Protein AF-A0A0R0CE69-F1 (afdb_monomer_lite)

Structure (mmCIF, N/CA/C/O backbone):
data_AF-A0A0R0CE69-F1
#
_entry.id   AF-A0A0R0CE69-F1
#
loop_
_atom_site.group_PDB
_atom_site.id
_atom_site.type_symbol
_atom_site.label_atom_id
_atom_site.label_alt_id
_atom_site.label_comp_id
_atom_site.label_asym_id
_atom_site.label_entity_id
_atom_site.label_seq_id
_atom_site.pdbx_PDB_ins_code
_atom_site.Cartn_x
_atom_site.Cartn_y
_atom_site.Cartn_z
_atom_site.occupancy
_atom_site.B_iso_or_equiv
_atom_site.auth_seq_id
_atom_site.auth_comp_id
_atom_site.auth_asym_id
_atom_site.auth_atom_id
_atom_site.pdbx_PDB_model_num
ATOM 1 N N . MET A 1 1 ? 18.130 2.309 -22.240 1.00 61.78 1 MET A N 1
ATOM 2 C CA . MET A 1 1 ? 17.320 1.311 -21.512 1.00 61.78 1 MET A CA 1
ATOM 3 C C . MET A 1 1 ? 15.875 1.710 -21.762 1.00 61.78 1 MET A C 1
ATOM 5 O O . MET A 1 1 ? 15.618 2.904 -21.704 1.00 61.78 1 MET A O 1
ATOM 9 N N . ASP A 1 2 ? 14.990 0.799 -22.165 1.00 69.19 2 ASP A N 1
ATOM 10 C CA . ASP A 1 2 ? 13.578 1.152 -22.371 1.00 69.19 2 ASP A CA 1
ATOM 11 C C . ASP A 1 2 ? 12.961 1.467 -21.002 1.00 69.19 2 ASP A C 1
ATOM 13 O O . ASP A 1 2 ? 12.878 0.589 -20.149 1.00 69.19 2 ASP A O 1
ATOM 17 N N . GLU A 1 3 ? 12.628 2.732 -20.751 1.00 81.56 3 GLU A N 1
ATOM 18 C CA . GLU A 1 3 ? 12.020 3.177 -19.492 1.00 81.56 3 GLU A CA 1
ATOM 19 C C . GLU A 1 3 ? 10.500 2.952 -19.477 1.00 81.56 3 GLU A C 1
ATOM 21 O O . GLU A 1 3 ? 9.855 3.176 -18.452 1.00 81.56 3 GLU A O 1
ATOM 26 N N . GLY A 1 4 ? 9.908 2.472 -20.580 1.00 86.62 4 GLY A N 1
ATOM 27 C CA . GLY A 1 4 ? 8.468 2.262 -20.715 1.00 86.62 4 GLY A CA 1
ATOM 28 C C . GLY A 1 4 ? 7.889 1.336 -19.643 1.00 86.62 4 GLY A C 1
ATOM 29 O O . GLY A 1 4 ? 6.853 1.650 -19.056 1.00 86.62 4 GLY A O 1
ATOM 30 N N . TRP A 1 5 ? 8.591 0.250 -19.301 1.00 87.25 5 TRP A N 1
ATOM 31 C CA . TRP A 1 5 ? 8.167 -0.662 -18.228 1.00 87.25 5 TRP A CA 1
ATOM 32 C C . TRP A 1 5 ? 8.233 -0.004 -16.842 1.00 87.25 5 TRP A C 1
ATOM 34 O O . TRP A 1 5 ? 7.378 -0.262 -15.996 1.00 87.25 5 TRP A O 1
ATOM 44 N N . LEU A 1 6 ? 9.208 0.883 -16.611 1.00 89.00 6 LEU A N 1
ATOM 45 C CA . LEU A 1 6 ? 9.363 1.601 -15.347 1.00 89.00 6 LEU A CA 1
ATOM 46 C C . LEU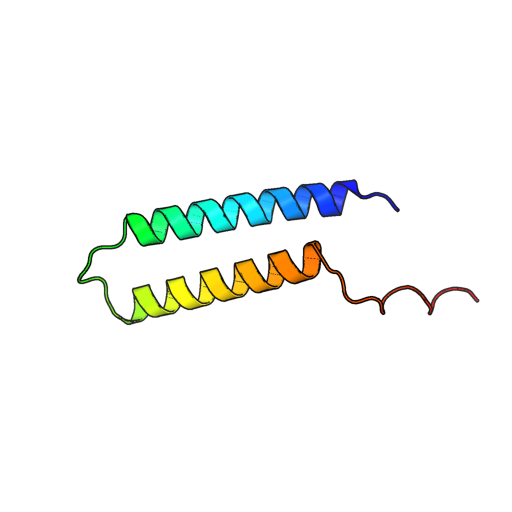 A 1 6 ? 8.266 2.659 -15.190 1.00 89.00 6 LEU A C 1
ATOM 48 O O . LEU A 1 6 ? 7.711 2.822 -14.105 1.00 89.00 6 LEU A O 1
ATOM 52 N N . HIS A 1 7 ? 7.918 3.353 -16.275 1.00 89.19 7 HIS A N 1
ATOM 53 C CA . HIS A 1 7 ? 6.780 4.269 -16.310 1.00 89.19 7 HIS A CA 1
ATOM 54 C C . HIS A 1 7 ? 5.449 3.545 -16.086 1.00 89.19 7 HIS A C 1
ATOM 56 O O . HIS A 1 7 ? 4.656 3.998 -15.262 1.00 89.19 7 HIS A O 1
ATOM 62 N N . ALA A 1 8 ? 5.225 2.407 -16.748 1.00 91.88 8 ALA A N 1
ATOM 63 C CA . ALA A 1 8 ? 4.037 1.586 -16.524 1.00 91.88 8 ALA A CA 1
ATOM 64 C C . ALA A 1 8 ? 3.939 1.142 -15.055 1.00 91.88 8 ALA A C 1
ATOM 66 O O . ALA A 1 8 ? 2.912 1.349 -14.415 1.00 91.88 8 ALA A O 1
ATOM 67 N N . LEU A 1 9 ? 5.037 0.650 -14.475 1.00 91.25 9 LEU A N 1
ATOM 68 C CA . LEU A 1 9 ? 5.077 0.236 -13.073 1.00 91.25 9 LEU A CA 1
ATOM 69 C C . LEU A 1 9 ? 4.813 1.396 -12.097 1.00 91.25 9 LEU A C 1
ATOM 71 O O . LEU A 1 9 ? 4.108 1.220 -11.106 1.00 91.25 9 LEU A O 1
ATOM 75 N N . ARG A 1 10 ? 5.336 2.599 -12.373 1.00 92.69 10 ARG A N 1
ATOM 76 C CA . ARG A 1 10 ? 5.030 3.810 -11.585 1.00 92.69 10 ARG A CA 1
ATOM 77 C C . ARG A 1 10 ? 3.545 4.154 -11.627 1.00 92.69 10 ARG A C 1
ATOM 79 O O . ARG A 1 10 ? 2.994 4.548 -10.601 1.00 92.69 10 ARG A O 1
ATOM 86 N N . ASN A 1 11 ? 2.908 4.006 -12.786 1.00 94.56 11 ASN A N 1
ATOM 87 C CA . ASN A 1 11 ? 1.480 4.266 -12.936 1.00 94.56 11 ASN A CA 1
ATOM 88 C C . ASN A 1 11 ? 0.647 3.264 -12.130 1.00 94.56 11 ASN A C 1
ATOM 90 O O . ASN A 1 11 ? -0.224 3.689 -11.373 1.00 94.56 11 ASN A O 1
ATOM 94 N N . GLU A 1 12 ? 0.964 1.970 -12.211 1.00 95.81 12 GLU A N 1
ATOM 95 C CA . GLU A 1 12 ? 0.288 0.937 -11.415 1.00 95.81 12 GLU A CA 1
ATOM 96 C C . GLU A 1 12 ? 0.448 1.179 -9.905 1.00 95.81 12 GLU A C 1
ATOM 98 O O . GLU A 1 12 ? -0.524 1.131 -9.154 1.00 95.81 12 GLU A O 1
ATOM 103 N N . LEU A 1 13 ? 1.654 1.534 -9.445 1.00 95.44 13 LEU A N 1
ATOM 104 C CA . LEU A 1 13 ? 1.891 1.862 -8.033 1.00 95.44 13 LEU A CA 1
ATOM 105 C C . LEU A 1 13 ? 1.119 3.105 -7.577 1.00 95.44 13 LEU A C 1
ATOM 107 O O . LEU A 1 13 ? 0.590 3.123 -6.467 1.00 95.44 13 LEU A O 1
ATOM 111 N N . ASN A 1 14 ? 1.006 4.128 -8.426 1.00 94.31 14 ASN A N 1
ATOM 112 C CA . ASN A 1 14 ? 0.178 5.294 -8.125 1.00 94.31 14 ASN A CA 1
ATOM 113 C C . ASN A 1 14 ? -1.303 4.913 -7.984 1.00 94.31 14 ASN A C 1
ATOM 115 O O . ASN A 1 14 ? -1.956 5.383 -7.055 1.00 94.31 14 ASN A O 1
ATOM 119 N N . LEU A 1 15 ? -1.827 4.050 -8.862 1.00 97.19 15 LEU A N 1
ATOM 120 C CA . LEU A 1 15 ? -3.207 3.563 -8.771 1.00 97.19 15 LEU A CA 1
ATOM 121 C C . LEU A 1 15 ? -3.444 2.768 -7.483 1.00 97.19 15 LEU A C 1
ATOM 123 O O . LEU A 1 15 ? -4.441 2.997 -6.801 1.00 97.19 15 LEU A O 1
ATOM 127 N N . ILE A 1 16 ? -2.508 1.890 -7.112 1.00 96.62 16 ILE A N 1
ATOM 128 C CA . ILE A 1 16 ? -2.564 1.131 -5.855 1.00 96.62 16 ILE A CA 1
ATOM 129 C C . ILE A 1 16 ? -2.590 2.079 -4.651 1.00 96.62 16 ILE A C 1
ATOM 131 O O . ILE A 1 16 ? -3.441 1.923 -3.776 1.00 96.62 16 ILE A O 1
ATOM 135 N N . ASN A 1 17 ? -1.718 3.091 -4.621 1.00 95.75 17 ASN A N 1
ATOM 136 C CA . ASN A 1 17 ? -1.683 4.077 -3.538 1.00 95.75 17 ASN A CA 1
ATOM 137 C C . ASN A 1 17 ? -3.003 4.849 -3.420 1.00 95.75 17 ASN A C 1
ATOM 139 O O . ASN A 1 17 ? -3.534 4.994 -2.321 1.00 95.75 17 ASN A O 1
ATOM 143 N N . VAL A 1 18 ? -3.574 5.295 -4.544 1.00 96.81 18 VAL A N 1
ATOM 144 C CA . VAL A 1 18 ? -4.893 5.949 -4.552 1.00 96.81 18 VAL A CA 1
ATOM 145 C C . VAL A 1 18 ? -5.970 5.005 -4.014 1.00 96.81 18 VAL A C 1
ATOM 147 O O . VAL A 1 18 ? -6.762 5.411 -3.165 1.00 96.81 18 VAL A O 1
ATOM 150 N N . GLY A 1 19 ? -5.973 3.739 -4.439 1.00 96.88 19 GLY A N 1
ATOM 151 C CA . GLY A 1 19 ? -6.911 2.730 -3.947 1.00 96.88 19 GLY A CA 1
ATOM 152 C C . GLY A 1 19 ? -6.806 2.497 -2.437 1.00 96.88 19 GLY A C 1
ATOM 153 O O . GLY A 1 19 ? -7.826 2.464 -1.753 1.00 96.88 19 GLY A O 1
ATOM 154 N N . ILE A 1 20 ? -5.590 2.401 -1.894 1.00 96.25 20 ILE A N 1
ATOM 155 C CA . ILE A 1 20 ? -5.342 2.247 -0.450 1.00 96.25 20 ILE A CA 1
ATOM 156 C C . ILE A 1 20 ? -5.859 3.463 0.328 1.00 96.25 20 ILE A C 1
ATOM 158 O O . ILE A 1 20 ? -6.538 3.292 1.342 1.00 96.25 20 ILE A O 1
ATOM 162 N N . ILE A 1 21 ? -5.601 4.680 -0.163 1.00 95.06 21 ILE A N 1
ATOM 163 C CA . ILE A 1 21 ? -6.107 5.915 0.452 1.00 95.06 21 ILE A CA 1
ATOM 164 C C . ILE A 1 21 ? -7.638 5.903 0.471 1.00 95.06 21 ILE A C 1
ATOM 166 O O . ILE A 1 21 ? -8.238 6.132 1.520 1.00 95.06 21 ILE A O 1
ATOM 170 N N . MET A 1 22 ? -8.275 5.579 -0.658 1.00 96.81 22 MET A N 1
ATOM 171 C CA . MET A 1 22 ? -9.734 5.481 -0.743 1.00 96.81 22 MET A CA 1
ATOM 172 C C . MET A 1 22 ? -10.281 4.461 0.259 1.00 96.81 22 MET A C 1
ATOM 174 O O . MET A 1 22 ? -11.182 4.792 1.031 1.00 96.81 22 MET A O 1
ATOM 178 N N . LEU A 1 23 ? -9.691 3.264 0.316 1.00 94.56 23 LEU A N 1
ATOM 179 C CA . LEU A 1 23 ? -10.077 2.227 1.272 1.00 94.56 23 LEU A CA 1
ATOM 180 C C . LEU A 1 23 ? -9.969 2.724 2.714 1.00 94.56 23 LEU A C 1
ATOM 182 O O . LEU A 1 23 ? -10.931 2.569 3.465 1.00 94.56 23 LEU A O 1
ATOM 186 N N . ARG A 1 24 ? -8.869 3.392 3.085 1.00 93.19 24 ARG A N 1
ATOM 187 C CA . ARG A 1 24 ? -8.700 3.936 4.439 1.00 93.19 24 ARG A CA 1
ATOM 188 C C . ARG A 1 24 ? -9.747 4.990 4.766 1.00 93.19 24 ARG A C 1
ATOM 190 O O . ARG A 1 24 ? -10.321 4.954 5.846 1.00 93.19 24 ARG A O 1
ATOM 197 N N . THR A 1 25 ? -10.021 5.900 3.836 1.00 93.81 25 THR A N 1
ATOM 198 C CA . THR A 1 25 ? -11.029 6.951 4.046 1.00 93.81 25 THR A CA 1
ATOM 199 C C . THR A 1 25 ? -12.455 6.408 4.118 1.00 93.81 25 THR A C 1
ATOM 201 O O . THR A 1 25 ? -13.304 7.015 4.761 1.00 93.81 25 THR A O 1
ATOM 204 N N . SER A 1 26 ? -12.718 5.266 3.478 1.00 94.12 26 SER A N 1
ATOM 205 C CA . SER A 1 26 ? -14.017 4.587 3.515 1.00 94.12 26 SER A CA 1
ATOM 206 C C . SER A 1 26 ? -14.179 3.629 4.69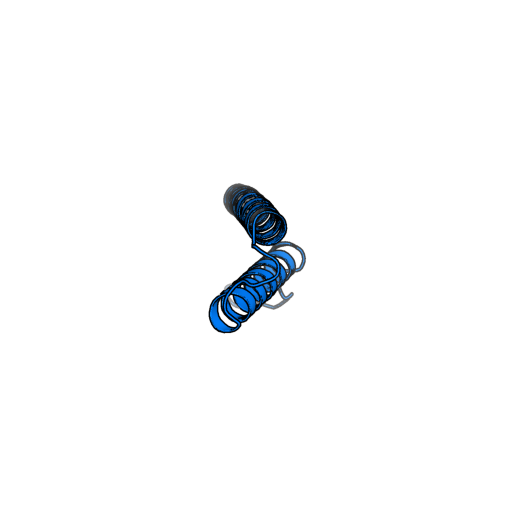7 1.00 94.12 26 SER A C 1
ATOM 208 O O . SER A 1 26 ? -15.278 3.126 4.928 1.00 94.12 26 SER A O 1
ATOM 210 N N . MET A 1 27 ? -13.094 3.341 5.422 1.00 93.19 27 MET A N 1
ATOM 211 C CA . MET A 1 27 ? -13.104 2.363 6.499 1.00 93.19 27 MET A CA 1
ATOM 212 C C . MET A 1 27 ? -13.857 2.927 7.717 1.00 93.19 27 MET A C 1
ATOM 214 O O . MET A 1 27 ? -13.558 4.042 8.152 1.00 93.19 27 MET A O 1
ATOM 218 N N . PRO A 1 28 ? -14.819 2.178 8.286 1.00 92.12 28 PRO A N 1
ATOM 219 C CA . PRO A 1 28 ? -15.496 2.583 9.512 1.00 92.12 28 PRO A CA 1
ATOM 220 C C . PRO A 1 28 ? -14.513 2.760 10.676 1.00 92.12 28 PRO A C 1
ATOM 222 O O . PRO A 1 28 ? -13.529 2.029 10.780 1.00 92.12 28 PRO A O 1
ATOM 225 N N . ILE A 1 29 ? -14.808 3.692 11.588 1.00 87.94 29 ILE A N 1
ATOM 226 C CA . ILE A 1 29 ? -14.008 3.921 12.808 1.00 87.94 29 ILE A CA 1
ATOM 227 C C . ILE A 1 29 ? -13.928 2.661 13.687 1.00 87.94 29 ILE A C 1
ATOM 229 O O . ILE A 1 29 ? -12.944 2.460 14.393 1.00 87.94 29 ILE A O 1
ATOM 233 N N . ASP A 1 30 ? -14.947 1.807 13.633 1.00 93.12 30 ASP A N 1
ATOM 234 C CA . ASP A 1 30 ? -15.070 0.552 14.373 1.00 93.12 30 ASP A CA 1
ATOM 235 C C . ASP A 1 30 ? -14.666 -0.684 13.550 1.00 93.12 30 ASP A C 1
ATOM 237 O O . ASP A 1 30 ? -14.981 -1.814 13.927 1.00 93.12 30 ASP A O 1
ATOM 241 N N . ALA A 1 31 ? -13.959 -0.497 12.429 1.00 93.12 31 ALA A N 1
ATOM 242 C CA . ALA A 1 31 ? -13.480 -1.611 11.623 1.00 93.12 31 ALA A CA 1
ATOM 243 C C . ALA A 1 31 ? -12.621 -2.586 12.456 1.00 93.12 31 ALA A C 1
ATOM 245 O O . ALA A 1 31 ? -11.834 -2.140 13.299 1.00 93.12 31 ALA A O 1
ATOM 246 N N . PRO A 1 32 ? -12.705 -3.907 12.201 1.00 95.50 32 PRO A N 1
ATOM 247 C CA . PRO A 1 32 ? -11.909 -4.899 12.918 1.00 95.50 32 PRO A CA 1
ATOM 248 C C . PRO A 1 32 ? -10.412 -4.574 12.893 1.00 95.50 32 PRO A C 1
ATOM 250 O O . PRO A 1 32 ? -9.881 -4.128 11.870 1.00 95.50 32 PRO A O 1
ATOM 253 N N . ALA A 1 33 ? -9.715 -4.840 13.999 1.00 94.69 33 ALA A N 1
ATOM 254 C CA . ALA A 1 33 ? -8.284 -4.561 14.124 1.00 94.69 33 ALA A CA 1
ATOM 255 C C . ALA A 1 33 ? -7.459 -5.278 13.039 1.00 94.69 33 ALA A C 1
ATOM 257 O O . ALA A 1 33 ? -6.477 -4.738 12.536 1.00 94.69 33 ALA A O 1
ATOM 258 N N . GLU A 1 34 ? -7.887 -6.469 12.618 1.00 95.81 34 GLU A N 1
ATOM 259 C CA . GLU A 1 34 ? -7.265 -7.229 11.536 1.00 95.81 34 GLU A CA 1
ATOM 260 C C . GLU A 1 34 ? -7.384 -6.520 10.182 1.00 95.81 34 GLU A C 1
ATOM 262 O O . GLU A 1 34 ? -6.443 -6.561 9.389 1.00 95.81 34 GLU A O 1
ATOM 267 N N . ALA A 1 35 ? -8.511 -5.850 9.920 1.00 94.12 35 ALA A N 1
ATOM 268 C CA . ALA A 1 35 ? -8.723 -5.092 8.690 1.00 94.12 35 ALA A CA 1
ATOM 269 C C . ALA A 1 35 ? -7.841 -3.836 8.655 1.00 94.12 35 ALA A C 1
ATOM 271 O O . ALA A 1 35 ? -7.217 -3.554 7.630 1.00 94.12 35 ALA A O 1
ATOM 272 N N . GLN A 1 36 ? -7.725 -3.138 9.789 1.00 93.88 36 GLN A N 1
ATOM 273 C CA . GLN A 1 36 ? -6.814 -2.001 9.940 1.00 93.88 36 GLN A CA 1
ATOM 274 C C . GLN A 1 36 ? -5.357 -2.442 9.731 1.00 93.88 36 GLN A 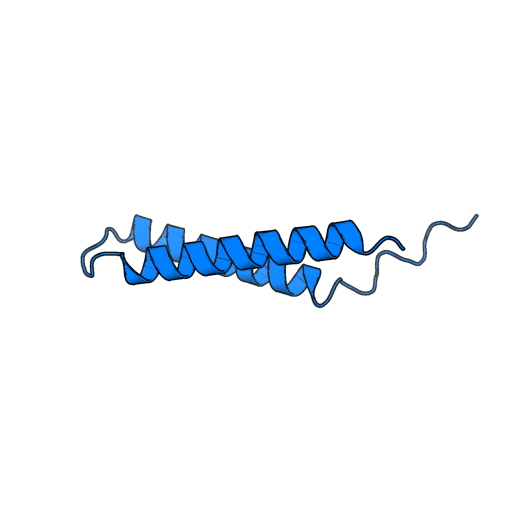C 1
ATOM 276 O O . GLN A 1 36 ? -4.652 -1.890 8.888 1.00 93.88 36 GLN A O 1
ATOM 281 N N . LEU A 1 37 ? -4.938 -3.526 10.394 1.00 95.81 37 LEU A N 1
ATOM 282 C CA . LEU A 1 37 ? -3.590 -4.083 10.262 1.00 95.81 37 LEU A CA 1
ATOM 283 C C . LEU A 1 37 ? -3.273 -4.533 8.829 1.00 95.81 37 LEU A C 1
ATOM 285 O O . LEU A 1 37 ? -2.143 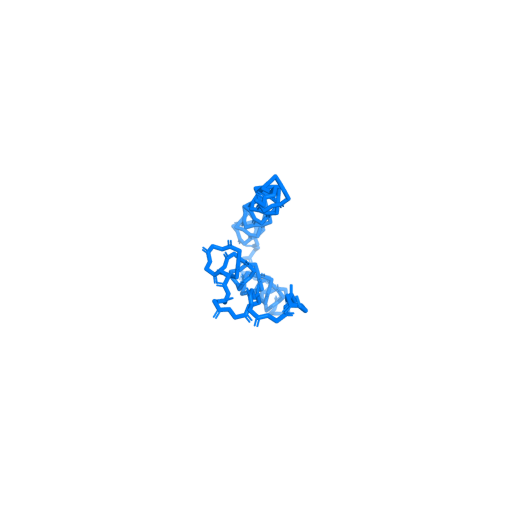-4.377 8.361 1.00 95.81 37 LEU A O 1
ATOM 289 N N . ALA A 1 38 ? -4.237 -5.135 8.132 1.00 95.69 38 ALA A N 1
ATOM 290 C CA . ALA A 1 38 ? -4.065 -5.521 6.737 1.00 95.69 38 ALA A CA 1
ATOM 291 C C . ALA A 1 38 ? -3.840 -4.293 5.844 1.00 95.69 38 ALA A C 1
ATOM 293 O O . ALA A 1 38 ? -2.938 -4.310 5.005 1.00 95.69 38 ALA A O 1
ATOM 294 N N . LEU A 1 39 ? -4.605 -3.221 6.058 1.00 95.50 39 LEU A N 1
ATOM 295 C CA . LEU A 1 39 ? -4.472 -1.986 5.293 1.00 95.50 39 LEU A CA 1
ATOM 296 C C . LEU A 1 39 ? -3.132 -1.285 5.555 1.00 95.50 39 LEU A C 1
ATOM 298 O O . LEU A 1 39 ? -2.462 -0.892 4.602 1.00 95.50 39 LEU A O 1
ATOM 302 N N . ASP A 1 40 ? -2.686 -1.233 6.813 1.00 95.50 40 ASP A N 1
ATOM 303 C CA . ASP A 1 40 ? -1.367 -0.702 7.185 1.00 95.50 40 ASP A CA 1
ATOM 304 C C . ASP A 1 40 ? -0.232 -1.463 6.486 1.00 95.50 40 ASP A C 1
ATOM 306 O O . ASP A 1 40 ? 0.731 -0.874 5.990 1.00 95.50 40 ASP A O 1
ATOM 310 N N . LYS A 1 41 ? -0.336 -2.796 6.412 1.00 97.25 41 LYS A N 1
ATOM 311 C CA . LYS A 1 41 ? 0.662 -3.632 5.729 1.00 97.25 41 LYS A CA 1
ATOM 312 C C . LYS A 1 41 ? 0.683 -3.394 4.220 1.00 97.25 41 LYS A C 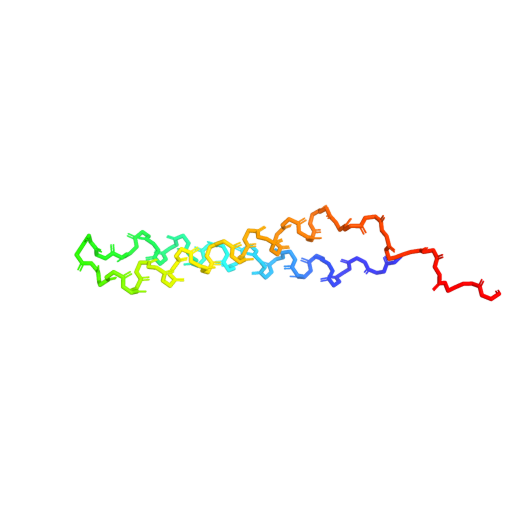1
ATOM 314 O O . LYS A 1 41 ? 1.766 -3.424 3.630 1.00 97.25 41 LYS A O 1
ATOM 319 N N . LEU A 1 42 ? -0.480 -3.181 3.602 1.00 96.19 42 LEU A N 1
ATOM 320 C CA . LEU A 1 42 ? -0.591 -2.873 2.174 1.00 96.19 42 LEU A CA 1
ATOM 321 C C . LEU A 1 42 ? 0.027 -1.513 1.850 1.00 96.19 42 LEU A C 1
ATOM 323 O O . LEU A 1 42 ? 0.817 -1.421 0.914 1.00 96.19 42 LEU A O 1
ATOM 327 N N . GLU A 1 43 ? -0.267 -0.496 2.656 1.00 95.81 43 GLU A N 1
ATOM 328 C CA . GLU A 1 43 ? 0.313 0.843 2.520 1.00 95.81 43 GLU A CA 1
ATOM 329 C C . GLU A 1 43 ? 1.842 0.799 2.622 1.00 95.81 43 GLU A C 1
ATOM 331 O O . GLU A 1 43 ? 2.543 1.223 1.705 1.00 95.81 43 GLU A O 1
ATOM 336 N N . GLN A 1 44 ? 2.375 0.150 3.663 1.00 96.31 44 GLN A N 1
ATOM 337 C CA . GLN A 1 44 ? 3.822 -0.016 3.821 1.00 96.31 44 GLN A CA 1
ATOM 338 C C . GLN A 1 44 ? 4.464 -0.762 2.643 1.00 96.31 44 GLN A C 1
ATOM 340 O O . GLN A 1 44 ? 5.601 -0.475 2.264 1.00 96.31 44 GLN A O 1
ATOM 345 N N . ALA A 1 45 ? 3.784 -1.763 2.078 1.00 95.88 45 ALA A N 1
ATOM 346 C CA . ALA A 1 45 ? 4.293 -2.487 0.919 1.00 95.88 45 ALA A CA 1
ATOM 347 C C . ALA A 1 45 ? 4.314 -1.604 -0.338 1.00 95.88 45 ALA A C 1
ATOM 349 O O . ALA A 1 45 ? 5.321 -1.596 -1.049 1.00 95.88 45 ALA A O 1
ATOM 350 N N . ALA A 1 46 ? 3.250 -0.839 -0.582 1.00 95.12 46 ALA A N 1
ATOM 351 C CA . ALA A 1 46 ? 3.153 0.068 -1.720 1.00 95.12 46 ALA A CA 1
ATOM 352 C C . ALA A 1 46 ? 4.191 1.206 -1.645 1.00 95.12 46 ALA A C 1
ATOM 354 O O . ALA A 1 46 ? 4.839 1.517 -2.651 1.00 95.12 46 ALA A O 1
ATOM 355 N N . ASP A 1 47 ? 4.456 1.738 -0.449 1.00 93.31 47 ASP A N 1
ATOM 356 C CA . ASP A 1 47 ? 5.505 2.736 -0.203 1.00 93.31 47 ASP A CA 1
ATOM 357 C C . ASP A 1 47 ? 6.913 2.189 -0.464 1.00 93.31 47 ASP A C 1
ATOM 359 O O . ASP A 1 47 ? 7.741 2.844 -1.114 1.00 93.31 47 ASP A O 1
ATOM 363 N N . ARG A 1 48 ? 7.194 0.955 -0.019 1.00 92.62 48 ARG A N 1
ATOM 364 C CA . ARG A 1 48 ? 8.468 0.280 -0.316 1.00 92.62 48 ARG A CA 1
ATOM 365 C C . ARG A 1 48 ? 8.659 0.096 -1.819 1.00 92.62 48 ARG A C 1
ATOM 367 O O . ARG A 1 48 ? 9.723 0.432 -2.338 1.00 92.62 48 ARG A O 1
ATOM 374 N N . CYS A 1 49 ? 7.639 -0.384 -2.528 1.00 92.94 49 CYS A N 1
ATOM 375 C CA . CYS A 1 49 ? 7.697 -0.549 -3.981 1.00 92.94 49 CYS A CA 1
ATOM 376 C C . CYS A 1 49 ? 7.899 0.794 -4.698 1.00 92.94 49 CYS A C 1
ATOM 378 O O . CYS A 1 49 ? 8.734 0.897 -5.595 1.00 92.94 49 CYS A O 1
ATOM 380 N N . THR A 1 50 ? 7.200 1.843 -4.260 1.00 91.69 50 THR A N 1
ATOM 381 C CA . THR A 1 50 ? 7.354 3.202 -4.799 1.00 91.69 50 THR A CA 1
ATOM 382 C C . THR A 1 50 ? 8.780 3.714 -4.613 1.00 91.69 50 THR A C 1
ATOM 384 O O . THR A 1 50 ? 9.373 4.253 -5.550 1.00 91.69 50 THR A O 1
ATOM 387 N N . THR A 1 51 ? 9.362 3.496 -3.432 1.00 90.56 51 THR A N 1
ATOM 388 C CA . THR A 1 51 ? 10.754 3.854 -3.133 1.00 90.56 51 THR A CA 1
ATOM 389 C C . THR A 1 51 ? 11.728 3.122 -4.052 1.00 90.56 51 THR A C 1
ATOM 391 O O . THR A 1 51 ? 12.557 3.770 -4.686 1.00 90.56 51 THR A O 1
ATOM 394 N N . LEU A 1 52 ? 11.589 1.801 -4.203 1.00 87.88 52 LEU A N 1
ATOM 395 C CA . LEU A 1 52 ? 12.453 0.986 -5.069 1.00 87.88 52 LEU A CA 1
ATOM 396 C C . LEU A 1 52 ? 12.394 1.414 -6.542 1.00 87.88 52 LEU A C 1
ATOM 398 O O . LEU A 1 52 ? 13.392 1.351 -7.251 1.00 87.88 52 LEU A O 1
ATOM 402 N N . VAL A 1 53 ? 11.234 1.874 -7.007 1.00 88.06 53 VAL A N 1
ATOM 403 C CA . VAL A 1 53 ? 11.022 2.313 -8.393 1.00 88.06 53 VAL A CA 1
ATOM 404 C C . VAL A 1 53 ? 11.498 3.755 -8.641 1.00 88.06 53 VAL A C 1
ATOM 406 O O . VAL A 1 53 ? 11.841 4.123 -9.772 1.00 88.06 53 VAL A O 1
ATOM 409 N N . ARG A 1 54 ? 11.518 4.605 -7.607 1.00 83.12 54 ARG A N 1
ATOM 410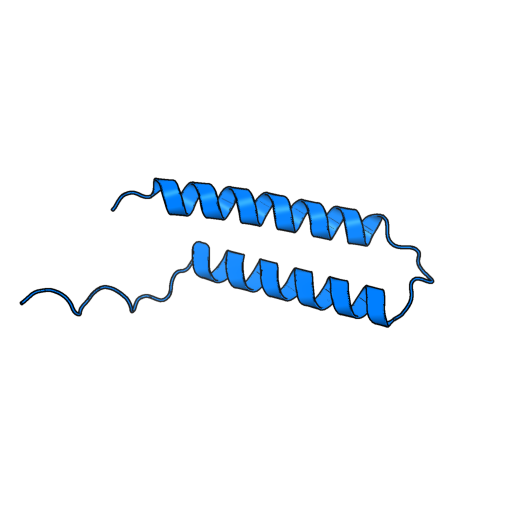 C CA . ARG A 1 54 ? 12.038 5.985 -7.680 1.00 83.12 54 ARG A CA 1
ATOM 411 C C . ARG A 1 54 ? 13.547 6.052 -7.470 1.00 83.12 54 ARG A C 1
ATOM 413 O O . ARG A 1 54 ? 14.215 6.839 -8.130 1.00 83.12 54 ARG A O 1
ATOM 420 N N . MET A 1 55 ? 14.060 5.225 -6.570 1.00 81.38 55 MET A N 1
ATOM 421 C CA . MET A 1 55 ? 15.463 5.128 -6.192 1.00 81.38 55 MET A CA 1
ATOM 422 C C . MET A 1 55 ? 15.892 3.659 -6.268 1.00 81.38 55 MET A C 1
ATOM 424 O O . MET A 1 55 ? 16.071 3.015 -5.230 1.00 81.38 55 MET A O 1
ATOM 428 N N . PRO A 1 56 ? 16.022 3.096 -7.482 1.00 69.00 56 PRO A N 1
ATOM 429 C CA . PRO A 1 56 ? 16.501 1.732 -7.622 1.00 69.00 56 PRO A CA 1
ATOM 430 C C . PRO A 1 56 ? 17.901 1.634 -7.005 1.00 69.00 56 PRO A C 1
ATOM 432 O O . PRO A 1 56 ? 18.721 2.533 -7.222 1.00 69.00 56 PRO A O 1
ATOM 435 N N . PRO A 1 57 ? 18.194 0.584 -6.216 1.00 62.81 57 PRO A N 1
ATOM 436 C CA . PRO A 1 57 ? 19.506 0.424 -5.611 1.00 62.81 57 PRO A CA 1
ATOM 437 C C . PRO A 1 57 ? 20.574 0.460 -6.706 1.00 62.81 57 PRO A C 1
ATOM 439 O O . PRO A 1 57 ? 20.537 -0.317 -7.664 1.00 62.81 57 PRO A O 1
ATOM 442 N N . THR A 1 58 ? 21.525 1.383 -6.576 1.00 60.56 58 THR A N 1
ATOM 443 C CA . THR A 1 58 ? 22.682 1.513 -7.465 1.00 60.56 58 THR A CA 1
ATOM 444 C C . THR A 1 58 ? 23.602 0.309 -7.259 1.00 60.56 58 THR A C 1
ATOM 446 O O . THR A 1 58 ? 24.559 0.370 -6.494 1.00 60.56 58 THR A O 1
ATOM 449 N N . GLY A 1 59 ? 23.265 -0.826 -7.870 1.00 55.09 59 GLY A N 1
ATOM 450 C CA . GLY A 1 59 ? 24.003 -2.079 -7.681 1.00 55.09 59 GLY A CA 1
ATOM 451 C C . GLY A 1 59 ? 23.685 -3.202 -8.669 1.00 55.09 59 GLY A C 1
ATOM 452 O O . GLY A 1 59 ? 24.401 -4.196 -8.687 1.00 55.09 59 GLY A O 1
ATOM 453 N N . ILE A 1 60 ? 22.681 -3.056 -9.538 1.00 53.28 60 ILE A N 1
ATOM 454 C CA . ILE A 1 60 ? 22.382 -4.036 -10.597 1.00 53.28 60 ILE A CA 1
ATOM 455 C C . ILE A 1 60 ? 22.741 -3.405 -11.947 1.00 53.28 60 ILE A C 1
ATOM 457 O O . ILE A 1 60 ? 21.880 -2.974 -12.705 1.00 53.28 60 ILE A O 1
ATOM 461 N N . GLY A 1 61 ? 24.041 -3.244 -12.206 1.00 48.53 61 GLY A N 1
ATOM 462 C CA . GLY A 1 61 ? 24.514 -2.600 -13.439 1.00 48.53 61 GLY A CA 1
ATOM 463 C C . GLY A 1 61 ? 25.999 -2.754 -13.778 1.00 48.53 61 GLY A C 1
ATOM 464 O O . GLY A 1 61 ? 26.447 -2.137 -14.737 1.00 48.53 61 GLY A O 1
ATOM 465 N N . ALA A 1 62 ? 26.773 -3.556 -13.037 1.00 47.62 62 ALA A N 1
ATOM 466 C CA . ALA A 1 62 ? 28.215 -3.712 -13.276 1.00 47.62 62 ALA A CA 1
ATOM 467 C C . ALA A 1 62 ? 28.708 -5.170 -13.192 1.00 47.62 62 ALA A C 1
ATOM 469 O O . ALA A 1 62 ? 29.808 -5.430 -12.718 1.00 47.62 62 ALA A O 1
ATOM 470 N N . SER A 1 63 ? 27.909 -6.139 -13.645 1.00 49.50 63 SER A N 1
ATOM 471 C CA . SER A 1 63 ? 28.390 -7.511 -13.860 1.00 49.50 63 SER A CA 1
ATOM 472 C C . SER A 1 63 ? 27.604 -8.172 -14.991 1.00 49.50 63 SER A C 1
ATOM 474 O O . SER A 1 63 ? 26.684 -8.945 -14.760 1.00 49.50 63 SER A O 1
ATOM 476 N N . ALA A 1 64 ? 27.891 -7.744 -16.220 1.00 48.16 64 ALA A N 1
ATOM 477 C CA . ALA A 1 64 ? 27.594 -8.462 -17.464 1.00 48.16 64 ALA A CA 1
ATOM 478 C C . ALA A 1 64 ? 28.245 -7.704 -18.632 1.00 48.16 64 ALA A C 1
ATOM 480 O O . ALA A 1 64 ? 27.572 -7.137 -19.493 1.00 48.16 64 ALA A O 1
ATOM 481 N N . ARG A 1 65 ? 29.573 -7.617 -18.609 1.00 42.50 65 ARG A N 1
ATOM 482 C CA . ARG A 1 65 ? 30.384 -7.424 -19.809 1.00 42.50 65 ARG A CA 1
ATOM 483 C C . ARG A 1 65 ? 31.586 -8.340 -19.648 1.00 42.50 65 ARG A C 1
ATOM 485 O O . ARG A 1 65 ? 32.505 -8.003 -18.904 1.00 42.50 65 ARG A O 1
ATOM 492 N N . ASP A 1 66 ? 31.449 -9.520 -20.243 1.00 44.16 66 ASP A N 1
ATOM 493 C CA . ASP A 1 66 ? 32.576 -10.325 -20.716 1.00 44.16 66 ASP A CA 1
ATOM 494 C C . ASP A 1 66 ? 33.490 -9.483 -21.624 1.00 44.16 66 ASP A C 1
ATOM 496 O O . ASP A 1 66 ? 32.959 -8.580 -22.324 1.00 44.16 66 ASP A O 1
#

Radius of gyration: 16.55 Å; chains: 1; bounding box: 48×17×37 Å

Sequence (66 aa):
MDEGWLHALRNELNLINVGIIMLRTSMPIDAPAEAQLALDKLEQAADRCTTLVRMPPTGIGASARD

Secondary structure (DSSP, 8-state):
---HHHHHHHHHHHHHHHHHHHHHHHS-TT--HHHHHHHHHHHHHHHHHHHHHHS--TTSSSS---

pLDDT: mean 85.5, std 16.07, range [42.5, 97.25]

Foldseek 3Di:
DPCVVLVVLLVVLVVQLVVLVVCVVPADPPHDPVVVVVSVVSNVVSVVSNCCSVCPPPPPPPPPDD

Organism: NCBI:txid344882